Protein AF-A0A5P9VQ08-F1 (afdb_monomer_lite)

Foldseek 3Di:
DVVVLCVVPVVSPPDDDDDDPDPVVDDPVCCCQQDPPPVHHDDDDDDPVVVVVVVVVVVVVVD

Secondary structure (DSSP, 8-state):
-HHHHHHH-TT--S-------SGGGS-HHHHIIIII-TTT-------HHHHHHHHHHHHHH--

Structure (mmCIF, N/CA/C/O backbone):
data_AF-A0A5P9VQ08-F1
#
_entry.id   AF-A0A5P9VQ08-F1
#
loop_
_atom_site.group_PDB
_atom_site.id
_atom_site.type_symbol
_atom_site.label_atom_id
_atom_site.label_alt_id
_atom_site.label_comp_id
_atom_site.label_asym_id
_atom_site.label_entity_id
_atom_site.label_seq_id
_atom_site.pdbx_PDB_ins_code
_atom_site.Cartn_x
_atom_site.Cartn_y
_atom_site.Cartn_z
_atom_site.occupancy
_atom_site.B_iso_or_equiv
_atom_site.auth_seq_id
_atom_site.auth_comp_id
_atom_site.auth_asym_id
_atom_site.auth_atom_id
_atom_site.pdbx_PDB_model_num
ATOM 1 N N . ARG A 1 1 ? -12.123 16.179 1.766 1.00 60.81 1 ARG A N 1
ATOM 2 C CA . ARG A 1 1 ? -11.736 16.375 3.190 1.00 60.81 1 ARG A CA 1
ATOM 3 C C . ARG A 1 1 ? -12.837 17.142 3.894 1.00 60.81 1 ARG A C 1
ATOM 5 O O . ARG A 1 1 ? -13.372 16.585 4.828 1.00 60.81 1 ARG A O 1
ATOM 12 N N . GLU A 1 2 ? -13.215 18.320 3.391 1.00 59.53 2 GLU A N 1
ATOM 13 C CA . GLU A 1 2 ? -14.337 19.124 3.907 1.00 59.53 2 GLU A CA 1
ATOM 14 C C . GLU A 1 2 ? -15.665 18.356 3.937 1.00 59.53 2 GLU A C 1
ATOM 16 O O . GLU A 1 2 ? -16.315 18.347 4.973 1.00 59.53 2 GLU A O 1
ATOM 21 N N . GLU A 1 3 ? -15.99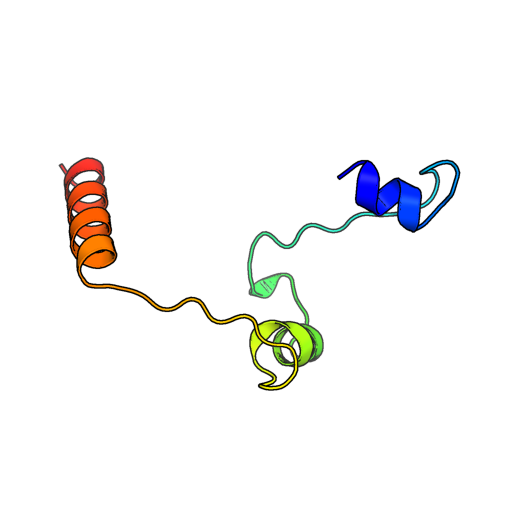9 17.611 2.877 1.00 62.91 3 GLU A N 1
ATOM 22 C CA . GLU A 1 3 ? -17.239 16.811 2.813 1.00 62.91 3 GLU A CA 1
ATOM 23 C C . GLU A 1 3 ? -17.365 15.784 3.953 1.00 62.91 3 GLU A C 1
ATOM 25 O O . GLU A 1 3 ? -18.376 15.755 4.643 1.00 62.91 3 GLU A O 1
ATOM 30 N N . LYS A 1 4 ? -16.309 15.002 4.23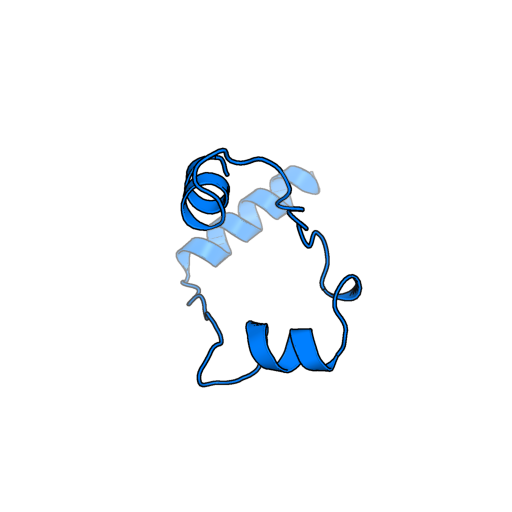0 1.00 64.81 4 LYS A N 1
ATOM 31 C CA . LYS A 1 4 ? -16.314 14.014 5.328 1.00 64.81 4 LYS A CA 1
ATOM 32 C C . LYS A 1 4 ? -16.373 14.654 6.716 1.00 64.81 4 LYS A C 1
ATOM 34 O O . LYS A 1 4 ? -16.923 14.064 7.639 1.00 64.81 4 LYS A O 1
ATOM 39 N N . THR A 1 5 ? -15.788 15.839 6.886 1.00 65.00 5 THR A N 1
ATOM 40 C CA . THR A 1 5 ? -15.844 16.556 8.166 1.00 65.00 5 THR A CA 1
ATOM 41 C C . THR A 1 5 ? -17.234 17.148 8.409 1.00 65.00 5 THR A C 1
ATOM 43 O O . THR A 1 5 ? -17.702 17.128 9.541 1.00 65.00 5 THR A O 1
ATOM 46 N N . LEU A 1 6 ? -17.896 17.626 7.348 1.00 65.00 6 LEU A N 1
ATOM 47 C CA . LEU A 1 6 ? -19.267 18.150 7.372 1.00 65.00 6 LEU A CA 1
ATOM 48 C C . LEU A 1 6 ? -20.314 17.051 7.623 1.00 65.00 6 LEU A C 1
ATOM 50 O O . LEU A 1 6 ? -21.311 17.306 8.292 1.00 65.00 6 LEU A O 1
ATOM 54 N N . GLU A 1 7 ? -20.082 15.823 7.143 1.00 68.50 7 GLU A N 1
ATOM 55 C CA . GLU A 1 7 ? -20.932 14.662 7.465 1.00 68.50 7 GLU A CA 1
ATOM 56 C C . GLU A 1 7 ? -20.851 14.253 8.945 1.00 68.50 7 GLU A C 1
ATOM 58 O O . GLU A 1 7 ? -21.836 13.785 9.512 1.00 68.50 7 GLU A O 1
ATOM 63 N N . MET A 1 8 ? -19.686 14.421 9.582 1.00 67.19 8 MET A N 1
ATOM 64 C CA . MET A 1 8 ? -19.461 14.016 10.976 1.00 67.19 8 MET A CA 1
ATOM 65 C C . MET A 1 8 ? -19.804 15.111 11.999 1.00 67.19 8 MET A C 1
ATOM 67 O O . MET A 1 8 ? -20.136 14.784 13.139 1.00 67.19 8 MET A O 1
ATOM 71 N N . SER A 1 9 ? -19.753 16.396 11.632 1.00 67.62 9 SER A N 1
ATOM 72 C CA . SER A 1 9 ? -20.351 17.478 12.422 1.00 67.62 9 SER A CA 1
ATOM 73 C C . SER A 1 9 ? -20.843 18.622 11.529 1.00 67.62 9 SER A C 1
ATOM 75 O O . SER A 1 9 ? -20.138 19.067 10.626 1.00 67.62 9 SER A O 1
ATOM 77 N N . ALA A 1 10 ? -22.051 19.130 11.809 1.00 67.50 10 ALA A N 1
ATOM 78 C CA . ALA A 1 10 ? -22.725 20.153 10.996 1.00 67.50 10 ALA A CA 1
ATOM 79 C C . ALA A 1 10 ? -21.917 21.459 10.837 1.00 67.50 10 ALA A C 1
ATOM 81 O O . ALA A 1 10 ? -22.073 22.165 9.846 1.00 67.50 10 ALA A O 1
ATOM 82 N N . ASP A 1 11 ? -21.023 21.745 11.788 1.00 70.44 11 ASP A N 1
ATOM 83 C CA . ASP A 1 11 ? -20.159 22.930 11.795 1.00 70.44 11 ASP A CA 1
ATOM 84 C C . ASP A 1 11 ? -18.687 22.614 11.463 1.00 70.44 11 ASP A C 1
ATOM 86 O O . ASP A 1 11 ? -17.831 23.499 11.539 1.00 70.44 11 ASP A O 1
ATOM 90 N N . GLY A 1 12 ? -18.344 21.350 11.174 1.00 65.50 12 GLY A N 1
ATOM 91 C CA . GLY A 1 12 ? -16.975 20.876 10.915 1.00 65.50 12 GLY A CA 1
ATOM 92 C C . GLY A 1 12 ? -15.989 21.051 12.083 1.00 65.50 12 GLY A C 1
ATOM 93 O O . GLY A 1 12 ? -14.807 20.724 11.961 1.00 65.50 12 GLY A O 1
ATOM 94 N N . LYS A 1 13 ? -16.448 21.579 13.224 1.00 69.81 13 LYS A N 1
ATOM 95 C CA . LYS A 1 13 ? -15.654 21.816 14.433 1.00 69.81 13 LYS A CA 1
ATOM 96 C C . LYS A 1 13 ? -15.633 20.562 15.306 1.00 69.81 13 LYS A C 1
ATOM 98 O O . LYS A 1 13 ? -16.655 19.903 15.478 1.00 69.81 13 LYS A O 1
ATOM 103 N N . GLY A 1 14 ? -14.460 20.254 15.864 1.00 72.62 14 GLY A N 1
ATOM 104 C CA . GLY A 1 14 ? -14.258 19.161 16.825 1.00 72.62 14 GLY A CA 1
ATOM 105 C C . GLY A 1 14 ? -13.947 17.785 16.225 1.00 72.62 14 GLY A C 1
ATOM 106 O O . GLY A 1 14 ? -13.695 16.857 16.984 1.00 72.62 14 GLY A O 1
ATOM 107 N N . VAL A 1 15 ? -13.924 17.640 14.896 1.00 78.81 15 VAL A N 1
ATOM 108 C CA . VAL A 1 15 ? -13.552 16.375 14.243 1.00 78.81 15 VAL A CA 1
ATOM 109 C C . VAL A 1 15 ? -12.046 16.349 13.996 1.00 78.81 15 VAL A C 1
ATOM 111 O O . VAL A 1 15 ? -11.518 17.118 13.188 1.00 78.81 15 VAL A O 1
ATOM 114 N N . GLU A 1 16 ? -11.347 15.446 14.678 1.00 79.19 16 GLU A N 1
ATOM 115 C CA . GLU A 1 16 ? -9.935 15.180 14.423 1.00 79.19 16 GLU A CA 1
ATOM 116 C C . GLU A 1 16 ? -9.794 14.157 13.291 1.00 79.19 16 GLU A C 1
ATOM 118 O O . GLU A 1 16 ? -10.301 13.039 13.362 1.00 79.19 16 GLU A O 1
ATOM 123 N N . VAL A 1 17 ? -9.123 14.553 12.207 1.00 83.88 17 VAL A N 1
ATOM 124 C CA . VAL A 1 17 ? -8.929 13.696 11.031 1.00 83.88 17 VAL A CA 1
ATOM 125 C C . VAL A 1 17 ? -7.513 13.144 11.038 1.00 83.88 17 VAL A C 1
ATOM 127 O O . VAL A 1 17 ? -6.558 13.872 10.754 1.00 83.88 17 VAL A O 1
ATOM 130 N N . GLN A 1 18 ? -7.389 11.842 11.279 1.00 83.38 18 GLN A N 1
ATOM 131 C CA . GLN A 1 18 ? -6.122 11.130 11.172 1.00 83.38 18 GLN A CA 1
ATOM 132 C C . GLN A 1 18 ? -5.920 10.595 9.749 1.00 83.38 18 GLN A C 1
ATOM 134 O O . GLN A 1 18 ? -6.815 9.998 9.150 1.00 83.38 18 GLN A O 1
ATOM 139 N N . ARG A 1 19 ? -4.728 10.824 9.187 1.00 88.12 19 ARG A N 1
ATOM 140 C CA . ARG A 1 19 ? -4.323 10.291 7.881 1.00 88.12 19 ARG A CA 1
ATOM 141 C C . ARG A 1 19 ? -3.175 9.316 8.074 1.00 88.12 19 ARG A C 1
ATOM 143 O O . ARG A 1 19 ? -2.065 9.758 8.352 1.00 88.12 19 ARG A O 1
ATOM 150 N N . TYR A 1 20 ? -3.441 8.043 7.820 1.00 90.19 20 TYR A N 1
ATOM 151 C CA . TYR A 1 20 ? -2.415 7.009 7.785 1.00 90.19 20 TYR A CA 1
ATOM 152 C C . TYR A 1 20 ? -1.513 7.197 6.564 1.00 90.19 20 TYR A C 1
ATOM 154 O O . TYR A 1 20 ? -1.996 7.240 5.426 1.00 90.19 20 TYR A O 1
ATOM 162 N N . LYS A 1 21 ? -0.208 7.355 6.790 1.00 92.25 21 LYS A N 1
ATOM 163 C CA . LYS A 1 21 ? 0.808 7.469 5.727 1.00 92.25 21 LYS A CA 1
ATOM 164 C C . LYS A 1 21 ? 1.621 6.191 5.552 1.00 92.25 21 LYS A C 1
ATOM 166 O O . LYS A 1 21 ? 2.260 6.023 4.518 1.00 92.25 21 LYS A O 1
ATOM 171 N N . GLY A 1 22 ? 1.562 5.289 6.525 1.00 90.69 22 GLY A N 1
ATOM 172 C CA . GLY A 1 22 ? 2.194 3.980 6.479 1.00 90.69 22 GLY A CA 1
ATOM 173 C C . GLY A 1 22 ? 1.386 2.941 7.248 1.00 90.69 22 GLY A C 1
ATOM 174 O O . GLY A 1 22 ? 0.594 3.278 8.124 1.00 90.69 22 GLY A O 1
ATOM 175 N N . LEU A 1 23 ? 1.608 1.664 6.929 1.00 89.75 23 LEU A N 1
ATOM 176 C CA . LEU A 1 23 ? 0.907 0.548 7.578 1.00 89.75 23 LEU A CA 1
ATOM 177 C C . LEU A 1 23 ? 1.265 0.414 9.067 1.00 89.75 23 LEU A C 1
ATOM 179 O O . LEU A 1 23 ? 0.429 0.010 9.863 1.00 89.75 23 LEU A O 1
ATOM 183 N N . GLY A 1 24 ? 2.488 0.796 9.451 1.00 90.56 24 GLY A N 1
ATOM 184 C CA . GLY A 1 24 ? 2.948 0.761 10.845 1.00 90.56 24 GLY A CA 1
ATOM 185 C C . GLY A 1 24 ? 2.373 1.862 11.743 1.00 90.56 24 GLY A C 1
ATOM 186 O O . GLY A 1 24 ? 2.648 1.864 12.936 1.00 90.56 24 GLY A O 1
ATOM 187 N N . GLU A 1 25 ? 1.594 2.799 11.194 1.00 90.88 25 GLU A N 1
ATOM 188 C CA . GLU A 1 25 ? 0.864 3.805 11.982 1.00 90.88 25 GLU A CA 1
ATOM 189 C C . GLU A 1 25 ? -0.461 3.254 12.540 1.00 90.88 25 GLU A C 1
ATOM 191 O O . GLU A 1 25 ? -1.158 3.950 13.278 1.00 90.88 25 GLU A O 1
ATOM 196 N N . MET A 1 26 ? -0.822 2.020 12.170 1.00 91.56 26 MET A N 1
ATOM 197 C CA . MET A 1 26 ? -2.037 1.333 12.598 1.00 91.56 26 MET A CA 1
ATOM 198 C C . MET A 1 26 ? -1.724 0.252 13.630 1.00 91.56 26 MET A C 1
ATOM 200 O O . MET A 1 26 ? -0.705 -0.437 13.546 1.00 91.56 26 MET A O 1
ATOM 204 N N . ASN A 1 27 ? -2.654 0.039 14.558 1.00 90.94 27 ASN A N 1
ATOM 205 C CA . ASN A 1 27 ? -2.602 -1.128 15.431 1.00 90.94 27 ASN A CA 1
ATOM 206 C C . ASN A 1 27 ? -2.914 -2.415 14.634 1.00 90.94 27 ASN A C 1
ATOM 208 O O . ASN A 1 27 ? -3.671 -2.357 13.660 1.00 90.94 27 ASN A O 1
ATOM 212 N N . PRO A 1 28 ? -2.406 -3.591 15.051 1.00 90.50 28 PRO A N 1
ATOM 213 C CA . PRO A 1 28 ? -2.630 -4.852 14.335 1.00 90.50 28 PRO A CA 1
ATOM 214 C C . PRO A 1 28 ? -4.109 -5.199 14.098 1.00 90.50 28 PRO A C 1
ATOM 216 O O . PRO A 1 28 ? -4.464 -5.662 13.016 1.00 90.50 28 PRO A O 1
ATOM 219 N N . GLU A 1 29 ? -4.976 -4.929 15.077 1.00 92.38 29 GLU A N 1
ATOM 220 C CA . GLU A 1 29 ? -6.427 -5.149 14.978 1.00 92.38 29 GLU A CA 1
ATOM 221 C C . GLU A 1 29 ? -7.055 -4.268 13.887 1.00 92.38 29 GLU A C 1
ATOM 223 O O . GLU A 1 29 ? -7.784 -4.756 13.027 1.00 92.38 29 GLU A O 1
ATOM 228 N N . GLN A 1 30 ? -6.672 -2.988 13.842 1.00 89.69 30 GLN A N 1
ATOM 229 C CA . GLN A 1 30 ? -7.141 -2.042 12.827 1.00 89.69 30 GLN A CA 1
ATOM 230 C C . GLN A 1 30 ? -6.668 -2.432 11.425 1.00 89.69 30 GLN A C 1
ATOM 232 O O . GLN A 1 30 ? -7.432 -2.347 10.463 1.00 89.69 30 GLN A O 1
ATOM 237 N N . LEU A 1 31 ? -5.417 -2.882 11.288 1.00 91.56 31 LEU A N 1
ATOM 238 C CA . LEU A 1 31 ? -4.885 -3.353 10.009 1.00 91.56 31 LEU A CA 1
ATOM 239 C C . LEU A 1 31 ? -5.660 -4.580 9.510 1.00 91.56 31 LEU A C 1
ATOM 241 O O . LEU A 1 31 ? -5.995 -4.662 8.324 1.00 91.56 31 LEU A O 1
ATOM 245 N N . TRP A 1 32 ? -5.968 -5.517 10.411 1.00 91.12 32 TRP A N 1
ATOM 246 C CA . TRP A 1 32 ? -6.755 -6.697 10.075 1.00 91.12 32 TRP A CA 1
ATOM 247 C C . TRP A 1 32 ? -8.157 -6.317 9.594 1.00 91.12 32 TRP A C 1
ATOM 249 O O . TRP A 1 32 ? -8.550 -6.707 8.495 1.00 91.12 32 TRP A O 1
ATOM 259 N N . GLU A 1 33 ? -8.882 -5.511 10.366 1.00 91.31 33 GLU A N 1
ATOM 260 C CA . GLU A 1 33 ? -10.265 -5.131 10.064 1.00 91.31 33 GLU A CA 1
ATOM 261 C C . GLU A 1 33 ? -10.409 -4.312 8.782 1.00 91.31 33 GLU A C 1
ATOM 263 O O . GLU A 1 33 ? -11.373 -4.508 8.045 1.00 91.31 33 GLU A O 1
ATOM 268 N N . THR A 1 34 ? -9.465 -3.407 8.512 1.00 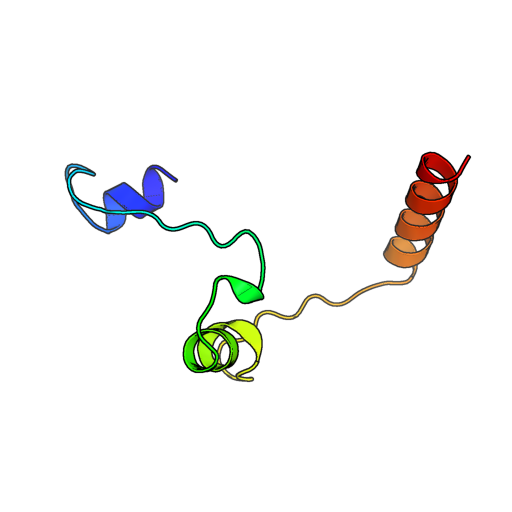89.00 34 THR A N 1
ATOM 269 C CA . THR A 1 34 ? -9.562 -2.465 7.385 1.00 89.00 34 THR A CA 1
ATOM 270 C C . THR A 1 34 ? -8.960 -3.001 6.093 1.00 89.00 34 THR A C 1
ATOM 272 O O . THR A 1 34 ? -9.464 -2.705 5.012 1.00 89.00 34 THR A O 1
ATOM 275 N N . THR A 1 35 ? -7.867 -3.763 6.180 1.00 90.19 35 THR A N 1
ATOM 276 C CA . THR A 1 35 ? -7.043 -4.088 5.005 1.00 90.19 35 THR A CA 1
ATOM 277 C C . THR A 1 35 ? -7.026 -5.582 4.688 1.00 90.19 35 THR A C 1
ATOM 279 O O . THR A 1 35 ? -6.940 -5.948 3.516 1.00 90.19 35 THR A O 1
ATOM 282 N N . LEU A 1 36 ? -7.117 -6.464 5.689 1.00 90.44 36 LEU A N 1
ATOM 283 C CA . LEU A 1 36 ? -6.926 -7.910 5.492 1.00 90.44 36 LEU A CA 1
ATOM 284 C C . LEU A 1 36 ? -8.233 -8.714 5.510 1.00 90.44 36 LEU A C 1
ATOM 286 O O . LEU A 1 36 ? -8.318 -9.728 4.811 1.00 90.44 36 LEU A O 1
ATOM 290 N N . ASN A 1 37 ? -9.251 -8.261 6.246 1.00 93.31 37 ASN A N 1
ATOM 291 C CA . ASN A 1 37 ? -10.542 -8.936 6.352 1.00 93.31 37 ASN A CA 1
ATOM 292 C C . ASN A 1 37 ? -11.237 -9.018 4.972 1.00 93.31 37 ASN A C 1
ATOM 294 O O . ASN A 1 37 ? -11.506 -7.975 4.377 1.00 93.31 37 ASN A O 1
ATOM 298 N N . PRO A 1 38 ? -11.575 -10.219 4.458 1.00 92.31 38 PRO A N 1
ATOM 299 C CA . PRO A 1 38 ? -12.280 -10.391 3.187 1.00 92.31 38 PRO A CA 1
ATOM 300 C C . PRO A 1 38 ? -13.574 -9.591 3.032 1.00 92.31 38 PRO A C 1
ATOM 302 O O . PRO A 1 38 ? -13.904 -9.228 1.907 1.00 92.31 38 PRO A O 1
ATOM 305 N N . GLU A 1 39 ? -14.281 -9.319 4.128 1.00 92.81 39 GLU A N 1
ATOM 306 C CA . GLU A 1 39 ? -15.552 -8.587 4.111 1.00 92.81 39 GLU A CA 1
ATOM 307 C C . GLU A 1 39 ? -15.363 -7.080 3.885 1.00 92.81 39 GLU A C 1
ATOM 309 O O . GLU A 1 39 ? -16.187 -6.450 3.229 1.00 92.81 39 GLU A O 1
ATOM 314 N N . ASN A 1 40 ? -14.255 -6.514 4.378 1.00 89.75 40 ASN A N 1
ATOM 315 C CA . ASN A 1 40 ? -14.015 -5.065 4.393 1.00 89.75 40 ASN A CA 1
ATOM 316 C C . ASN A 1 40 ? -12.847 -4.618 3.501 1.00 89.75 40 ASN A C 1
ATOM 318 O O . ASN A 1 40 ? -12.677 -3.423 3.257 1.00 89.75 40 ASN A O 1
ATOM 322 N N . ARG A 1 41 ? -12.010 -5.549 3.028 1.00 92.81 41 ARG A N 1
ATOM 323 C CA . ARG A 1 41 ? -10.810 -5.222 2.251 1.00 92.81 41 ARG A CA 1
ATOM 324 C C . ARG A 1 41 ? -11.158 -4.691 0.867 1.00 92.81 41 ARG A C 1
ATOM 326 O O . ARG A 1 41 ? -12.056 -5.184 0.186 1.00 92.81 41 ARG A O 1
ATOM 333 N N . ILE A 1 42 ? -10.336 -3.764 0.393 1.00 91.81 42 ILE A N 1
ATOM 334 C CA . ILE A 1 42 ? -10.415 -3.230 -0.965 1.00 91.81 42 ILE A CA 1
ATOM 335 C C . ILE A 1 42 ? -9.218 -3.760 -1.751 1.00 91.81 42 ILE A C 1
ATOM 337 O O . ILE A 1 42 ? -8.072 -3.422 -1.458 1.00 91.81 42 ILE A O 1
ATOM 341 N N . LEU A 1 43 ? -9.479 -4.600 -2.754 1.00 93.12 43 LEU A N 1
ATOM 342 C CA . LEU A 1 43 ? -8.447 -5.146 -3.634 1.00 93.12 43 LEU A CA 1
ATOM 343 C C . LEU A 1 43 ? -8.419 -4.393 -4.962 1.00 93.12 43 LEU A C 1
ATOM 345 O O . LEU A 1 43 ? -9.458 -4.034 -5.513 1.00 93.12 43 LEU A O 1
ATOM 349 N N . LYS A 1 44 ? -7.216 -4.203 -5.504 1.00 92.44 44 LYS A N 1
ATOM 350 C CA . LYS A 1 44 ? -7.010 -3.644 -6.839 1.00 92.44 44 LYS A CA 1
ATOM 351 C C . LYS A 1 44 ? -6.387 -4.706 -7.737 1.00 92.44 44 LYS A C 1
ATOM 353 O O . LYS A 1 44 ? -5.305 -5.204 -7.440 1.00 92.44 44 LYS A O 1
ATOM 358 N N . GLN A 1 45 ? -7.070 -5.045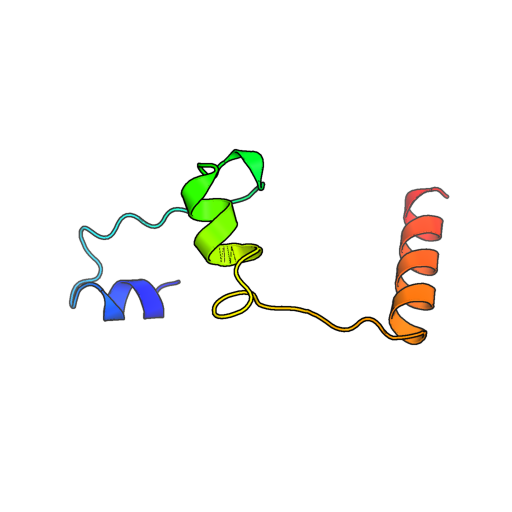 -8.828 1.00 92.31 45 GLN A N 1
ATOM 359 C CA . GLN A 1 45 ? -6.542 -5.960 -9.837 1.00 92.31 45 GLN A CA 1
ATOM 360 C C . GLN A 1 45 ? -5.511 -5.240 -10.715 1.00 92.31 45 GLN A C 1
ATOM 362 O O . GLN A 1 45 ? -5.706 -4.082 -11.085 1.00 92.31 45 GLN A O 1
ATOM 367 N N . VAL A 1 46 ? -4.416 -5.929 -11.030 1.00 92.81 46 VAL A N 1
ATOM 368 C CA . VAL A 1 46 ? -3.318 -5.403 -11.848 1.00 92.81 46 VAL A CA 1
ATOM 369 C C . VAL A 1 46 ? -3.354 -6.066 -13.222 1.00 92.81 46 VAL A C 1
ATOM 371 O O . VAL A 1 46 ? -3.505 -7.284 -13.314 1.00 92.81 46 VAL A O 1
ATOM 374 N N . ASN A 1 47 ? -3.192 -5.265 -14.275 1.00 93.62 47 ASN A N 1
ATOM 375 C CA . ASN A 1 47 ? -3.161 -5.709 -15.666 1.00 93.62 47 ASN A CA 1
ATOM 376 C C . ASN A 1 47 ? -1.749 -5.594 -16.258 1.00 93.62 47 ASN A C 1
ATOM 378 O O . ASN A 1 47 ? -0.878 -4.918 -15.709 1.00 93.62 47 ASN A O 1
ATOM 382 N N . ILE A 1 48 ? -1.535 -6.210 -17.425 1.00 91.75 48 ILE A N 1
ATOM 383 C CA . ILE A 1 48 ? -0.244 -6.187 -18.140 1.00 91.75 48 ILE A CA 1
ATOM 384 C C . ILE A 1 48 ? 0.222 -4.748 -18.424 1.00 91.75 48 ILE A C 1
ATOM 386 O O . ILE A 1 48 ? 1.403 -4.438 -18.288 1.00 91.75 48 ILE A O 1
ATOM 390 N N . GLU A 1 49 ? -0.702 -3.842 -18.744 1.00 90.69 49 GLU A N 1
ATOM 391 C CA . GLU A 1 49 ? -0.394 -2.426 -18.985 1.00 90.69 49 GLU A CA 1
ATOM 392 C C . GLU A 1 49 ? 0.231 -1.735 -17.763 1.00 90.69 49 GLU A C 1
ATOM 394 O O . GLU A 1 49 ? 1.150 -0.928 -17.912 1.00 90.69 49 GLU A O 1
ATOM 399 N N . ASN A 1 50 ? -0.199 -2.097 -16.547 1.00 89.81 50 ASN A N 1
ATOM 400 C CA .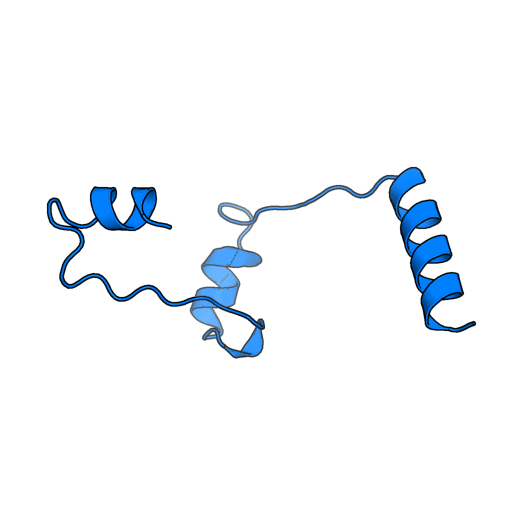 ASN A 1 50 ? 0.364 -1.544 -15.315 1.00 89.81 50 ASN A CA 1
ATOM 401 C C . ASN A 1 50 ? 1.813 -1.992 -15.101 1.00 89.81 50 ASN A C 1
ATOM 403 O O . ASN A 1 50 ? 2.612 -1.227 -14.567 1.00 89.81 50 ASN A O 1
ATOM 407 N N . ALA A 1 51 ? 2.164 -3.208 -15.532 1.00 88.19 51 ALA A N 1
ATOM 408 C CA . ALA A 1 51 ? 3.539 -3.694 -15.456 1.00 88.19 51 ALA A CA 1
ATOM 409 C C . ALA A 1 51 ? 4.464 -2.884 -16.377 1.00 88.19 51 ALA A C 1
ATOM 411 O O . ALA A 1 51 ? 5.539 -2.467 -15.954 1.00 88.19 51 ALA A O 1
ATOM 412 N N . GLY A 1 52 ? 4.016 -2.585 -17.603 1.00 91.31 52 GLY A N 1
ATOM 413 C CA . GLY A 1 52 ? 4.770 -1.735 -18.529 1.00 91.31 52 GLY A CA 1
ATOM 414 C C . GLY A 1 52 ? 4.929 -0.294 -18.031 1.00 91.31 52 GLY A C 1
ATOM 415 O O . GLY A 1 52 ? 5.964 0.327 -18.253 1.00 91.31 52 GLY A O 1
ATOM 416 N N . GLU A 1 53 ? 3.928 0.258 -17.343 1.00 91.69 53 GLU A N 1
ATOM 417 C CA . GLU A 1 53 ? 4.038 1.578 -16.710 1.00 91.69 53 GLU A CA 1
ATOM 418 C C . GLU A 1 53 ? 5.019 1.586 -15.532 1.00 91.69 53 GLU A C 1
ATOM 420 O O . GLU A 1 53 ? 5.853 2.488 -15.442 1.00 91.69 53 GLU A O 1
ATOM 425 N N . ALA A 1 54 ? 4.969 0.566 -14.672 1.00 93.19 54 ALA A N 1
ATOM 426 C CA . ALA A 1 54 ? 5.896 0.424 -13.555 1.00 93.19 54 ALA A CA 1
ATOM 427 C C . ALA A 1 54 ? 7.359 0.343 -14.026 1.00 93.19 54 ALA A C 1
ATOM 429 O O . ALA A 1 54 ? 8.218 1.007 -13.449 1.00 93.19 54 ALA A O 1
ATOM 430 N N . ASP A 1 55 ? 7.631 -0.398 -15.103 1.00 92.38 55 ASP A N 1
ATOM 431 C CA . ASP A 1 55 ? 8.971 -0.530 -15.689 1.00 92.38 55 ASP A CA 1
ATOM 432 C C . ASP A 1 55 ? 9.502 0.791 -16.273 1.00 92.38 55 ASP A C 1
ATOM 434 O O . ASP A 1 55 ? 10.658 1.164 -16.054 1.00 92.38 55 ASP A O 1
ATOM 438 N N . ARG A 1 56 ? 8.637 1.569 -16.941 1.00 93.38 56 ARG A N 1
ATOM 439 C CA . ARG A 1 56 ? 8.998 2.915 -17.417 1.00 93.38 56 ARG A CA 1
ATOM 440 C C . ARG A 1 56 ? 9.373 3.844 -16.267 1.00 93.38 56 ARG A C 1
ATOM 442 O O . ARG A 1 56 ? 10.368 4.558 -16.366 1.00 93.38 56 ARG A O 1
ATOM 449 N N . ILE A 1 57 ? 8.583 3.851 -15.191 1.00 92.88 57 ILE A N 1
ATOM 450 C CA . ILE A 1 57 ? 8.857 4.676 -14.004 1.00 92.88 57 ILE A CA 1
ATOM 451 C C . ILE A 1 57 ? 10.160 4.228 -13.339 1.00 92.88 57 ILE A C 1
ATOM 453 O O . ILE A 1 57 ? 10.987 5.070 -12.998 1.00 92.88 57 ILE A O 1
ATOM 457 N N . PHE A 1 58 ? 10.369 2.918 -13.194 1.00 93.81 58 PHE A N 1
ATOM 458 C CA . PHE A 1 58 ? 11.606 2.364 -12.654 1.00 93.81 58 PHE A CA 1
ATOM 459 C C . PHE A 1 58 ? 12.822 2.832 -13.460 1.00 93.81 58 PHE A C 1
ATOM 461 O O . PHE A 1 58 ? 13.750 3.401 -12.893 1.00 93.81 58 PHE A O 1
ATOM 468 N N . SER A 1 59 ? 12.776 2.680 -14.783 1.00 94.62 59 SER A N 1
ATOM 469 C CA . SER A 1 59 ? 13.854 3.105 -15.681 1.00 94.62 59 SER A CA 1
ATOM 470 C C . SER A 1 59 ? 14.106 4.617 -15.642 1.00 94.62 59 SER A C 1
ATOM 472 O O . SER A 1 59 ? 15.248 5.046 -15.741 1.00 94.62 59 SER A O 1
ATOM 474 N N . MET A 1 60 ? 13.064 5.437 -15.463 1.00 93.69 60 MET A N 1
ATOM 475 C CA . MET A 1 60 ? 13.201 6.891 -15.315 1.00 93.69 60 MET A CA 1
ATOM 476 C C . MET A 1 60 ? 13.884 7.292 -14.000 1.00 93.69 60 MET A C 1
ATOM 478 O O . MET A 1 60 ? 14.630 8.264 -13.976 1.00 93.69 60 MET A O 1
ATOM 482 N N . LEU A 1 61 ? 13.610 6.577 -12.905 1.00 94.44 61 LEU A N 1
ATOM 483 C CA . LEU A 1 61 ? 14.150 6.884 -11.575 1.00 94.44 61 LEU A CA 1
ATOM 484 C C . LEU A 1 61 ? 15.549 6.299 -11.337 1.00 94.44 61 LEU A C 1
ATOM 486 O O . LEU A 1 61 ? 16.263 6.786 -10.465 1.00 94.44 61 LEU A O 1
ATOM 490 N N . MET A 1 62 ? 15.914 5.255 -12.081 1.00 89.38 62 MET A N 1
ATOM 491 C CA . MET A 1 62 ? 17.18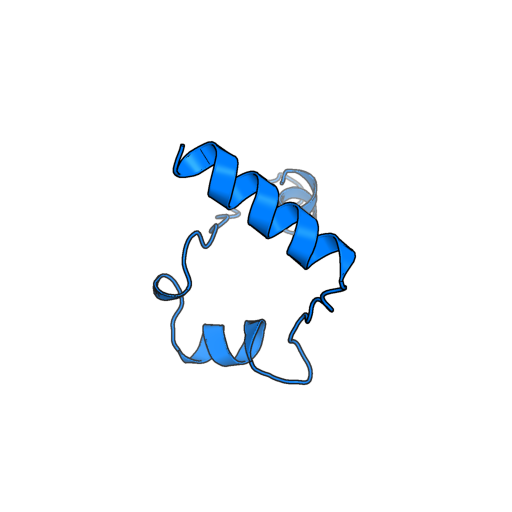7 4.532 -11.964 1.00 89.38 62 MET A CA 1
ATOM 492 C C . MET A 1 62 ? 18.162 4.839 -13.116 1.00 89.38 62 MET A C 1
ATOM 494 O O . MET A 1 62 ? 19.174 4.148 -13.244 1.00 89.38 62 MET A O 1
ATOM 498 N N . GLY A 1 63 ? 17.827 5.815 -13.969 1.00 65.12 63 GLY A N 1
ATOM 499 C CA . GLY A 1 63 ? 18.656 6.295 -15.080 1.00 65.12 63 GLY A CA 1
ATOM 500 C C . GLY A 1 63 ? 19.785 7.222 -14.652 1.00 65.12 63 GLY A C 1
ATOM 501 O O . GLY A 1 63 ? 19.608 7.961 -13.657 1.00 65.12 63 GLY A O 1
#

Organism: Riemerella anatipestifer (NCBI:txid34085)

InterPro domains:
  IPR002288 DNA gyrase B subunit, C-terminal [PF00986] (13-63)
  IPR013759 DNA topoisomerase, type IIA, subunit B, C-terminal [G3DSA:3.40.50.670] (1-63)
  IPR013760 DNA topoisomerase, type IIA-like domain superfamily [SSF56719] (5-63)

Sequence (63 aa):
REEKTLEMSADGKGVEVQRYKGLGEMNPEQLWETTLNPENRILKQVNIENAGEADRIFSMLMG

pLDDT: mean 84.87, std 10.97, range [59.53, 94.62]

Radius of gyration: 18.02 Å; chains: 1; bounding box: 41×33×36 Å